Protein AF-A0A950K524-F1 (afdb_monomer_lite)

Secondary structure (DSSP, 8-state):
-EEEE-SS-EEEE-----S--TT-----TTGGGGG--S-B-TTT--B------EEEEPP----

pLDDT: mean 91.79, std 9.69, range [38.62, 97.88]

Radius of gyration: 13.41 Å; chains: 1; bounding box: 23×29×43 Å

Foldseek 3Di:
DKWKDFPQAIDDDDDDDDDDPPQDDDDDPPRCVSRADQDADPPPRHGDPDTDIDMDDDDPPDD

Sequence (63 aa):
RVKLVSEAGEYVGRAVLVPLRLRTIQLHWPEGNVLLTRCYDPISCEPNYKAFATVTKAPETGT

Structure (mmCIF, N/CA/C/O backbone):
data_AF-A0A950K524-F1
#
_entry.id   AF-A0A950K524-F1
#
loop_
_atom_site.group_PDB
_atom_site.id
_atom_site.type_symbol
_atom_site.label_atom_id
_atom_site.label_alt_id
_atom_site.label_comp_id
_atom_site.label_asym_id
_atom_site.label_entity_id
_atom_site.label_seq_id
_atom_site.pdbx_PDB_ins_code
_atom_site.Cartn_x
_atom_site.Cartn_y
_atom_site.Cartn_z
_atom_site.occupancy
_atom_site.B_iso_or_equiv
_atom_site.auth_seq_id
_atom_site.auth_comp_id
_atom_site.auth_asym_id
_atom_site.auth_atom_id
_atom_site.pdbx_PDB_model_num
ATOM 1 N N . ARG A 1 1 ? -9.512 3.661 13.372 1.00 92.88 1 ARG A N 1
ATOM 2 C CA . ARG A 1 1 ? -8.817 4.024 12.111 1.00 92.88 1 ARG A CA 1
ATOM 3 C C . ARG A 1 1 ? -7.595 3.128 11.967 1.00 92.88 1 ARG A C 1
ATOM 5 O O . ARG A 1 1 ? -7.090 2.666 12.986 1.00 92.88 1 ARG A O 1
ATOM 12 N N . VAL A 1 2 ? -7.152 2.866 10.745 1.00 95.69 2 VAL A N 1
ATOM 13 C CA . VAL A 1 2 ? -5.943 2.081 10.454 1.00 95.69 2 VAL A CA 1
ATOM 14 C C . VAL A 1 2 ? -4.927 2.960 9.742 1.00 95.69 2 VAL A C 1
ATOM 16 O O . VAL A 1 2 ? -5.324 3.870 9.011 1.00 95.69 2 VAL A O 1
ATOM 19 N N . LYS A 1 3 ? -3.644 2.701 9.983 1.00 97.12 3 LYS A N 1
ATOM 20 C CA . LYS A 1 3 ? -2.528 3.275 9.237 1.00 97.12 3 LYS A CA 1
ATOM 21 C C . LYS A 1 3 ? -1.935 2.178 8.359 1.00 97.12 3 LYS A C 1
ATOM 23 O O . LYS A 1 3 ? -1.726 1.057 8.819 1.00 97.12 3 LYS A O 1
ATOM 28 N N . LEU A 1 4 ? -1.698 2.516 7.103 1.00 97.31 4 LEU A N 1
ATOM 29 C CA . LEU A 1 4 ? -1.015 1.692 6.120 1.00 97.31 4 LEU A CA 1
ATOM 30 C C . LEU A 1 4 ? 0.313 2.365 5.799 1.00 97.31 4 LEU A C 1
ATOM 32 O O . LEU A 1 4 ? 0.337 3.572 5.566 1.00 97.31 4 LEU A O 1
ATOM 36 N N . VAL A 1 5 ? 1.393 1.594 5.793 1.00 97.88 5 VAL A N 1
ATOM 37 C CA . VAL A 1 5 ? 2.729 2.073 5.418 1.00 97.88 5 VAL A CA 1
ATOM 38 C C . VAL A 1 5 ? 3.297 1.148 4.360 1.00 97.88 5 VAL A C 1
ATOM 40 O O . VAL A 1 5 ? 3.304 -0.067 4.549 1.00 97.88 5 VAL A O 1
ATOM 43 N N . SER A 1 6 ? 3.766 1.731 3.267 1.00 97.00 6 SER A N 1
ATOM 44 C CA . SER A 1 6 ? 4.455 1.060 2.165 1.00 97.00 6 SER A CA 1
ATOM 45 C C . SER A 1 6 ? 5.815 1.722 1.933 1.00 97.00 6 SER A C 1
ATOM 47 O O . SER A 1 6 ? 6.149 2.702 2.595 1.00 97.00 6 SER A O 1
ATOM 49 N N . GLU A 1 7 ? 6.575 1.229 0.959 1.00 95.94 7 GLU A N 1
ATOM 50 C CA . GLU A 1 7 ? 7.808 1.886 0.510 1.00 95.94 7 GLU A CA 1
ATOM 51 C C . GLU A 1 7 ? 7.560 3.297 -0.057 1.00 95.94 7 GLU A C 1
ATOM 53 O O . GLU A 1 7 ? 8.405 4.175 0.084 1.00 95.94 7 GLU A O 1
ATOM 58 N N . ALA A 1 8 ? 6.399 3.535 -0.674 1.00 96.44 8 ALA A N 1
ATOM 59 C CA . ALA A 1 8 ? 6.099 4.801 -1.343 1.00 96.44 8 ALA A CA 1
ATOM 60 C C . ALA A 1 8 ? 5.546 5.886 -0.407 1.00 96.44 8 ALA A C 1
ATOM 62 O O . ALA A 1 8 ? 5.647 7.074 -0.715 1.00 96.44 8 ALA A O 1
ATOM 63 N N . GLY A 1 9 ? 4.945 5.497 0.719 1.00 96.38 9 GLY A N 1
ATOM 64 C CA . GLY A 1 9 ? 4.273 6.441 1.603 1.00 96.38 9 GLY A CA 1
ATOM 65 C C . GLY A 1 9 ? 3.301 5.805 2.588 1.00 96.38 9 GLY A C 1
ATOM 66 O O . GLY A 1 9 ? 3.302 4.591 2.823 1.00 96.38 9 GLY A O 1
ATOM 67 N N . GLU A 1 10 ? 2.459 6.661 3.169 1.00 97.19 10 GLU A N 1
ATOM 68 C CA . GLU A 1 10 ? 1.547 6.321 4.257 1.00 97.19 10 GLU A CA 1
ATOM 69 C C . GLU A 1 10 ? 0.105 6.750 3.960 1.00 97.19 10 GLU A C 1
ATOM 71 O O . GLU A 1 10 ? -0.144 7.791 3.355 1.00 97.19 10 GLU A O 1
ATOM 76 N N . TYR A 1 11 ? -0.858 5.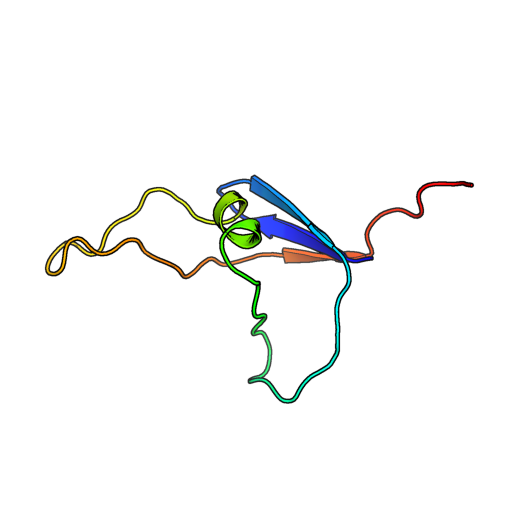970 4.453 1.00 96.44 11 TYR A N 1
ATOM 77 C CA . TYR A 1 11 ? -2.288 6.258 4.345 1.00 96.44 11 TYR A CA 1
ATOM 78 C C . TYR A 1 11 ? -2.994 5.999 5.680 1.00 96.44 11 TYR A C 1
ATOM 80 O O . TYR A 1 11 ? -2.758 4.975 6.322 1.00 96.44 11 TYR A O 1
ATOM 88 N N . VAL A 1 12 ? -3.897 6.894 6.095 1.00 96.31 12 VAL A N 1
ATOM 89 C CA . VAL A 1 12 ? -4.734 6.713 7.292 1.00 96.31 12 VAL A CA 1
ATOM 90 C C . VAL A 1 12 ? -6.204 6.757 6.907 1.00 96.31 12 VAL A C 1
ATOM 92 O O . VAL A 1 12 ? -6.670 7.726 6.316 1.00 96.31 12 VAL A O 1
ATOM 95 N N . GLY A 1 13 ? -6.959 5.733 7.309 1.00 94.12 13 GLY A N 1
ATOM 96 C CA . GLY A 1 13 ? -8.361 5.612 6.921 1.00 94.12 13 GLY A CA 1
ATOM 97 C C . GLY A 1 13 ? -9.221 4.781 7.865 1.00 94.12 13 GLY A C 1
ATOM 98 O O . GLY A 1 13 ? -8.819 4.375 8.965 1.00 94.12 13 GLY A O 1
ATOM 99 N N . ARG A 1 14 ? -10.462 4.547 7.434 1.00 94.81 14 ARG A N 1
ATOM 100 C CA . ARG A 1 14 ? -11.390 3.607 8.072 1.00 94.81 14 ARG A CA 1
ATOM 101 C C . ARG A 1 14 ? -11.290 2.262 7.356 1.00 94.81 14 ARG A C 1
ATOM 103 O O . ARG A 1 14 ? -11.229 2.227 6.135 1.00 94.81 14 ARG A O 1
ATOM 110 N N . ALA A 1 15 ? -11.273 1.178 8.124 1.00 93.81 15 ALA A N 1
ATOM 111 C CA . ALA A 1 15 ? -11.329 -0.176 7.589 1.00 93.81 15 ALA A CA 1
ATOM 112 C C . ALA A 1 15 ? -12.765 -0.699 7.688 1.00 93.81 15 ALA A C 1
ATOM 114 O O . ALA A 1 15 ? -13.429 -0.472 8.701 1.00 93.81 15 ALA A O 1
ATOM 115 N N . VAL A 1 16 ? -13.214 -1.404 6.653 1.00 95.19 16 VAL A N 1
ATOM 116 C CA . VAL A 1 16 ? -14.484 -2.137 6.624 1.00 95.19 16 VAL A CA 1
ATOM 117 C C . VAL A 1 16 ? -14.153 -3.598 6.349 1.00 95.19 16 VAL A C 1
ATOM 119 O O . VAL A 1 16 ? -13.359 -3.890 5.456 1.00 95.19 16 VAL A O 1
ATOM 122 N N . LEU A 1 17 ? -14.717 -4.512 7.139 1.00 95.06 17 LEU A N 1
ATOM 123 C CA . LEU A 1 17 ? -14.514 -5.944 6.940 1.00 95.06 17 LEU A CA 1
ATOM 124 C C . LEU A 1 17 ? -15.431 -6.439 5.823 1.00 95.06 17 LEU A C 1
ATOM 126 O O . LEU A 1 17 ? -16.647 -6.285 5.900 1.00 95.06 17 LEU A O 1
ATOM 130 N N . VAL A 1 18 ? -14.830 -7.040 4.802 1.00 95.81 18 VAL A N 1
ATOM 131 C CA . VAL A 1 18 ? -15.519 -7.634 3.652 1.00 95.81 18 VAL A CA 1
ATOM 132 C C . VAL A 1 18 ? -14.860 -8.972 3.295 1.00 95.81 18 VAL A C 1
ATOM 134 O O . VAL A 1 18 ? -13.689 -9.173 3.637 1.00 95.81 18 VAL A O 1
ATOM 137 N N . PRO A 1 19 ? -15.564 -9.901 2.624 1.00 96.94 19 PRO A N 1
ATOM 138 C CA . PRO A 1 19 ? -14.959 -11.144 2.158 1.00 96.94 19 PRO A CA 1
ATOM 139 C C . PRO A 1 19 ? -13.842 -10.864 1.141 1.00 96.94 19 PRO A C 1
ATOM 141 O O . PRO A 1 19 ? -14.100 -10.494 -0.001 1.00 96.94 19 PRO A O 1
ATOM 144 N N . LEU A 1 20 ? -12.590 -11.044 1.560 1.00 95.50 20 LEU A N 1
ATOM 145 C CA . LEU A 1 20 ? -11.391 -10.912 0.730 1.00 95.50 20 LEU A CA 1
ATOM 146 C C . LEU A 1 20 ? -10.460 -12.096 0.976 1.00 95.50 20 LEU A C 1
ATOM 148 O O . LEU A 1 20 ? -10.568 -12.796 1.987 1.00 95.50 20 LEU A O 1
ATOM 152 N N . ARG A 1 21 ? -9.503 -12.315 0.067 1.00 96.50 21 ARG A N 1
ATOM 153 C CA . ARG A 1 21 ? -8.443 -13.295 0.325 1.00 96.50 21 ARG A CA 1
ATOM 154 C C . ARG A 1 21 ? -7.627 -12.867 1.544 1.00 96.50 21 ARG A C 1
ATOM 156 O O . ARG A 1 21 ? -7.376 -11.679 1.760 1.00 96.50 21 ARG A O 1
ATOM 163 N N . LEU A 1 22 ? -7.172 -13.847 2.318 1.00 95.38 22 LEU A N 1
ATOM 164 C CA . LEU A 1 22 ? -6.349 -13.600 3.495 1.00 95.38 22 LEU A CA 1
ATOM 165 C C . LEU A 1 22 ? -5.108 -12.764 3.127 1.00 95.38 22 LEU A C 1
ATOM 167 O O . LEU A 1 22 ? -4.486 -13.004 2.093 1.00 95.38 22 LEU A O 1
ATOM 171 N N . ARG A 1 23 ? -4.748 -11.798 3.986 1.00 94.81 23 ARG A N 1
ATOM 172 C CA . ARG A 1 23 ? -3.609 -10.871 3.796 1.00 94.81 23 ARG A CA 1
ATOM 173 C C . ARG A 1 23 ? -3.716 -9.988 2.544 1.00 94.81 23 ARG A C 1
ATOM 175 O O . ARG A 1 23 ? -2.697 -9.558 2.013 1.00 94.81 23 ARG A O 1
ATOM 182 N N . THR A 1 24 ? -4.934 -9.687 2.099 1.00 96.56 24 THR A N 1
ATOM 183 C CA . THR A 1 24 ? -5.185 -8.679 1.063 1.00 96.56 24 THR A CA 1
ATOM 184 C C . THR A 1 24 ? -6.048 -7.550 1.607 1.00 96.56 24 THR A C 1
ATOM 186 O O . THR A 1 24 ? -6.865 -7.753 2.505 1.00 96.56 24 THR A O 1
ATOM 189 N N . ILE A 1 25 ? -5.839 -6.353 1.070 1.00 95.00 25 ILE A N 1
ATOM 190 C CA . ILE A 1 25 ? -6.643 -5.164 1.338 1.00 95.00 25 ILE A CA 1
A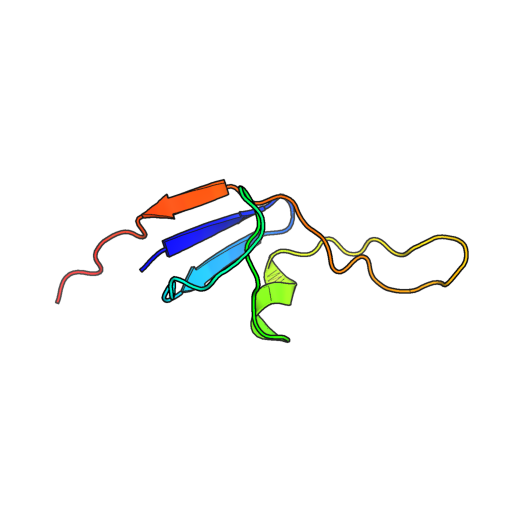TOM 191 C C . ILE A 1 25 ? -6.977 -4.506 0.003 1.00 95.00 25 ILE A C 1
ATOM 193 O O . ILE A 1 25 ? -6.209 -4.614 -0.953 1.00 95.00 25 ILE A O 1
ATOM 197 N N . GLN A 1 26 ? -8.121 -3.836 -0.061 1.00 95.62 26 GLN A N 1
ATOM 198 C CA . GLN A 1 2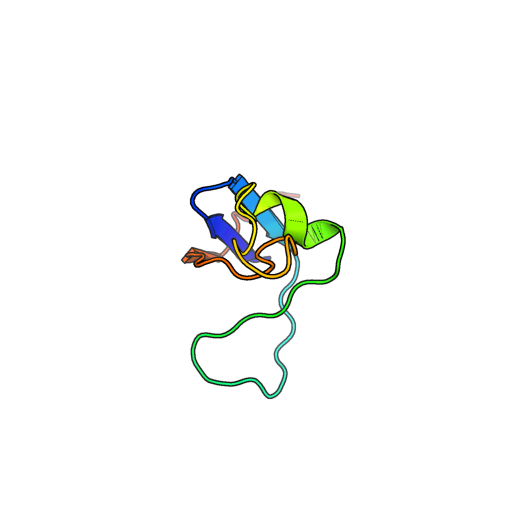6 ? -8.519 -3.022 -1.204 1.00 95.62 26 GLN A CA 1
ATOM 199 C C . GLN A 1 26 ? -8.660 -1.574 -0.750 1.00 95.62 26 GLN A C 1
ATOM 201 O O . GLN A 1 26 ? -9.140 -1.305 0.352 1.00 95.62 26 GLN A O 1
ATOM 206 N N . LEU A 1 27 ? -8.209 -0.655 -1.596 1.00 94.81 27 LEU A N 1
ATOM 207 C CA . LEU A 1 27 ? -8.347 0.778 -1.394 1.00 94.81 27 LEU A CA 1
ATOM 208 C C . LEU A 1 27 ? -9.084 1.368 -2.588 1.00 94.81 27 LEU A C 1
ATOM 210 O O . LEU A 1 27 ? -8.928 0.892 -3.714 1.00 94.81 27 LEU A O 1
ATOM 214 N N . HIS A 1 28 ? -9.858 2.417 -2.333 1.00 91.94 28 HIS A N 1
ATOM 215 C CA . HIS A 1 28 ? -10.410 3.218 -3.412 1.00 91.94 28 HIS A CA 1
ATOM 216 C C . HIS A 1 28 ? -9.299 4.014 -4.102 1.00 91.94 28 HIS A C 1
ATOM 218 O O . HIS A 1 28 ? -8.311 4.434 -3.487 1.00 91.94 28 HIS A O 1
ATOM 224 N N . TRP A 1 29 ? -9.465 4.155 -5.412 1.00 89.88 29 TRP A N 1
ATOM 225 C CA . TRP A 1 29 ? -8.708 5.094 -6.217 1.00 89.88 29 TRP A CA 1
ATOM 226 C C . TRP A 1 29 ? -9.444 6.442 -6.214 1.00 89.88 29 TRP A C 1
ATOM 228 O O . TRP A 1 29 ? -10.671 6.432 -6.348 1.00 89.88 29 TRP A O 1
ATOM 238 N N . PRO A 1 30 ? -8.731 7.584 -6.151 1.00 93.94 30 PRO A N 1
ATOM 239 C CA . PRO A 1 30 ? -7.270 7.747 -6.217 1.00 93.94 30 PRO A CA 1
ATOM 240 C C . PRO A 1 30 ? -6.539 7.704 -4.868 1.00 93.94 30 PRO A C 1
ATOM 242 O O . PRO A 1 30 ? -5.319 7.858 -4.830 1.00 93.94 30 PRO A O 1
ATOM 245 N N . GLU A 1 31 ? -7.245 7.509 -3.759 1.00 93.69 31 GLU A N 1
ATOM 246 C CA . GLU A 1 31 ? -6.712 7.697 -2.408 1.00 93.69 31 GLU A CA 1
ATOM 247 C C . GLU A 1 31 ? -5.549 6.751 -2.082 1.00 93.69 31 GLU A C 1
ATOM 249 O O . GLU A 1 31 ? -4.607 7.138 -1.390 1.00 93.69 31 GLU A O 1
ATOM 254 N N . GLY A 1 32 ? -5.586 5.522 -2.605 1.00 94.25 32 GLY A N 1
ATOM 255 C CA . GLY A 1 32 ? -4.529 4.527 -2.412 1.00 94.25 32 GLY A CA 1
ATOM 256 C C . GLY A 1 32 ? -3.224 4.802 -3.165 1.00 94.25 32 GLY A C 1
ATOM 257 O O . GLY A 1 32 ? -2.221 4.154 -2.871 1.00 94.25 32 GLY A O 1
ATOM 258 N N . ASN A 1 33 ? -3.192 5.763 -4.097 1.00 95.38 33 ASN A N 1
ATOM 259 C CA . ASN A 1 33 ? -2.009 6.018 -4.930 1.00 95.38 33 ASN A CA 1
ATOM 260 C C . ASN A 1 33 ? -0.781 6.444 -4.117 1.00 95.38 33 ASN A C 1
ATOM 262 O O . ASN A 1 33 ? 0.342 6.216 -4.553 1.00 95.38 33 ASN A O 1
ATOM 266 N N . VAL A 1 34 ? -0.977 7.012 -2.922 1.00 96.12 34 VAL A N 1
ATOM 267 C CA . VAL A 1 34 ? 0.121 7.381 -2.011 1.00 96.12 34 VAL A CA 1
ATOM 268 C C . VAL A 1 34 ? 0.935 6.175 -1.525 1.00 96.12 34 VAL A C 1
ATOM 270 O O . VAL A 1 34 ? 2.032 6.352 -1.007 1.00 96.12 34 VAL A O 1
ATOM 273 N N . LEU A 1 35 ? 0.410 4.955 -1.682 1.00 96.38 35 LEU A N 1
ATOM 274 C CA . LEU A 1 35 ? 1.089 3.707 -1.331 1.00 96.38 35 LEU A CA 1
ATOM 275 C C . LEU A 1 35 ? 1.785 3.034 -2.530 1.00 96.38 35 LEU A C 1
ATOM 277 O O . LEU A 1 35 ? 2.381 1.971 -2.364 1.00 96.38 35 LEU A O 1
ATOM 281 N N . LEU A 1 36 ? 1.689 3.603 -3.737 1.00 94.94 36 LEU A N 1
ATOM 282 C CA . LEU A 1 36 ? 2.216 3.002 -4.963 1.00 94.94 36 LEU A CA 1
ATOM 283 C C . LEU A 1 36 ? 3.539 3.651 -5.374 1.00 94.94 36 LEU A C 1
ATOM 285 O O . LEU A 1 36 ? 3.651 4.875 -5.464 1.00 94.94 36 LEU A O 1
ATOM 289 N N . THR A 1 37 ? 4.542 2.828 -5.681 1.00 92.50 37 THR A N 1
ATOM 290 C CA . THR A 1 37 ? 5.770 3.305 -6.325 1.00 92.50 37 THR A CA 1
ATOM 291 C C . THR A 1 37 ? 5.501 3.600 -7.801 1.00 92.50 37 THR A C 1
ATOM 293 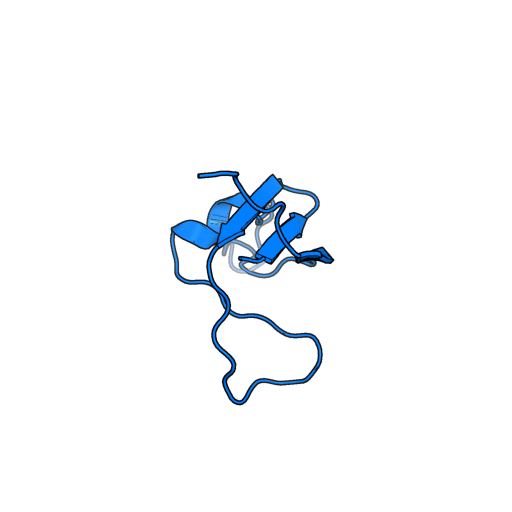O O . THR A 1 37 ? 4.605 3.024 -8.419 1.00 92.50 37 THR A O 1
ATOM 296 N N . ARG A 1 38 ? 6.288 4.497 -8.407 1.00 87.81 38 ARG A N 1
ATOM 297 C CA . ARG A 1 38 ? 6.199 4.797 -9.848 1.00 87.81 38 ARG A CA 1
ATOM 298 C C . ARG A 1 38 ? 6.899 3.720 -10.683 1.00 87.81 38 ARG A C 1
ATOM 300 O O . ARG A 1 38 ? 7.861 4.005 -11.390 1.00 87.81 38 ARG A O 1
ATOM 307 N N . CYS A 1 39 ? 6.425 2.486 -10.560 1.00 88.00 39 CYS A N 1
ATOM 308 C CA . CYS A 1 39 ? 6.879 1.336 -11.329 1.00 88.00 39 CYS A CA 1
ATOM 309 C C . CYS A 1 39 ? 5.824 0.978 -12.380 1.00 88.00 39 CYS A C 1
ATOM 311 O O . CYS A 1 39 ? 4.628 0.984 -12.084 1.00 88.00 39 CYS A O 1
ATOM 313 N N . TYR A 1 40 ? 6.275 0.674 -13.594 1.00 90.56 40 TYR A N 1
ATOM 314 C CA . TYR A 1 40 ? 5.421 0.322 -14.724 1.00 90.56 40 TYR A CA 1
ATOM 315 C C . TYR A 1 40 ? 5.807 -1.062 -15.226 1.00 90.56 40 TYR A C 1
ATOM 317 O O . TYR A 1 40 ? 6.986 -1.425 -15.212 1.00 90.56 40 TYR A O 1
ATOM 325 N N . ASP A 1 41 ? 4.818 -1.831 -15.664 1.00 87.94 41 ASP A N 1
ATOM 326 C CA . ASP A 1 41 ? 5.071 -3.096 -16.338 1.00 87.94 41 ASP A CA 1
ATOM 327 C C . ASP A 1 41 ? 5.847 -2.844 -17.650 1.00 87.94 41 ASP A C 1
ATOM 329 O O . ASP A 1 41 ? 5.452 -1.980 -18.437 1.00 87.94 41 ASP A O 1
ATOM 333 N N . PRO A 1 42 ? 6.957 -3.560 -17.909 1.00 88.75 42 PRO A N 1
ATOM 334 C CA . PRO A 1 42 ? 7.845 -3.258 -19.032 1.00 88.75 42 PRO A CA 1
ATOM 335 C C . PRO A 1 42 ? 7.276 -3.638 -20.407 1.00 88.75 42 PRO A C 1
ATOM 337 O O . PRO A 1 42 ? 7.867 -3.266 -21.417 1.00 88.75 42 PRO A O 1
ATOM 340 N N . ILE A 1 43 ? 6.174 -4.395 -20.466 1.00 93.19 43 ILE A N 1
ATOM 341 C CA . ILE A 1 43 ? 5.557 -4.841 -21.723 1.00 93.19 43 ILE A CA 1
ATOM 342 C C . ILE A 1 43 ? 4.340 -3.967 -22.049 1.00 93.19 43 ILE A C 1
ATOM 344 O O . ILE A 1 43 ? 4.203 -3.485 -23.170 1.00 93.19 43 ILE A O 1
ATOM 348 N N . SER A 1 44 ? 3.460 -3.757 -21.075 1.00 92.62 44 SER A N 1
ATOM 349 C CA . SER A 1 44 ? 2.198 -3.022 -21.233 1.00 92.62 44 SER A CA 1
ATOM 350 C C . SER A 1 44 ? 2.307 -1.526 -20.929 1.00 92.62 44 SER A C 1
ATOM 352 O O . SER A 1 44 ? 1.417 -0.767 -21.307 1.00 92.62 44 SER A O 1
ATOM 354 N N . CYS A 1 45 ? 3.381 -1.090 -20.259 1.00 89.56 45 CYS A N 1
ATOM 355 C CA . CYS A 1 45 ? 3.557 0.269 -19.735 1.00 89.56 45 CYS A CA 1
ATOM 356 C C . CYS A 1 45 ? 2.471 0.698 -18.730 1.00 89.56 45 CYS A C 1
ATOM 358 O O . CYS A 1 45 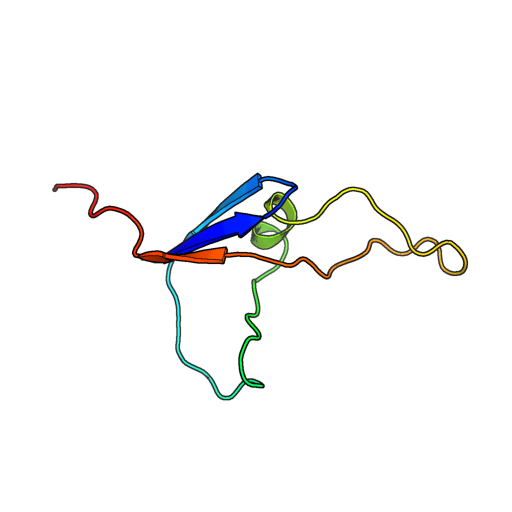? 2.317 1.891 -18.460 1.00 89.56 45 CYS A O 1
ATOM 360 N N . GLU A 1 46 ? 1.720 -0.246 -18.159 1.00 91.44 46 GLU A N 1
ATOM 361 C CA . GLU A 1 46 ? 0.697 0.041 -17.155 1.00 91.44 46 GLU A CA 1
ATOM 362 C C . GLU A 1 46 ? 1.332 0.276 -15.774 1.00 91.44 46 GLU A C 1
ATOM 364 O O . GLU A 1 46 ? 2.297 -0.410 -15.415 1.00 91.44 46 GLU A O 1
ATOM 369 N N . PRO A 1 47 ? 0.813 1.217 -14.960 1.00 88.25 47 PRO A N 1
ATOM 370 C CA . PRO A 1 47 ? 1.273 1.388 -13.589 1.00 88.25 47 PRO A CA 1
ATOM 371 C C . PRO A 1 47 ? 1.059 0.119 -12.764 1.00 88.25 47 PRO A C 1
ATOM 373 O O . PRO A 1 47 ? 0.004 -0.517 -12.814 1.00 88.25 47 PRO A O 1
ATOM 376 N N . ASN A 1 48 ? 2.030 -0.212 -11.921 1.00 89.44 48 ASN A N 1
ATOM 377 C CA . ASN A 1 48 ? 1.862 -1.284 -10.958 1.00 89.44 48 ASN A CA 1
ATOM 378 C C . ASN A 1 48 ? 0.947 -0.831 -9.808 1.00 89.44 48 ASN A C 1
ATOM 380 O O . ASN A 1 48 ? 1.386 -0.210 -8.842 1.00 89.44 48 ASN A O 1
ATOM 384 N N . TYR A 1 49 ? -0.336 -1.187 -9.890 1.00 90.19 49 TYR A N 1
ATOM 385 C CA . TYR A 1 49 ? -1.345 -0.884 -8.865 1.00 90.19 49 TYR A CA 1
ATOM 386 C C . TYR A 1 49 ? -1.296 -1.801 -7.633 1.00 90.19 49 TYR A C 1
ATOM 388 O O . TYR A 1 49 ? -2.239 -1.836 -6.840 1.00 90.19 49 TYR A O 1
ATOM 396 N N . LYS A 1 50 ? -0.222 -2.577 -7.459 1.00 92.38 50 LYS A N 1
ATOM 397 C CA . LYS A 1 50 ? -0.030 -3.446 -6.298 1.00 92.38 50 LYS A CA 1
ATOM 398 C C . LYS A 1 50 ? 1.122 -2.930 -5.453 1.00 92.38 50 LYS A C 1
ATOM 400 O O . LYS A 1 50 ? 2.197 -2.630 -5.959 1.00 92.38 50 LYS A O 1
ATOM 405 N N . ALA A 1 51 ? 0.907 -2.924 -4.145 1.00 94.25 51 ALA A N 1
ATOM 406 C CA . ALA A 1 51 ? 1.937 -2.632 -3.165 1.00 94.25 51 ALA A CA 1
ATOM 407 C C . ALA A 1 51 ? 1.814 -3.576 -1.971 1.00 94.25 51 ALA A C 1
ATOM 409 O O . ALA A 1 51 ? 0.725 -4.050 -1.634 1.00 94.25 51 ALA A O 1
ATOM 410 N N . PHE A 1 52 ? 2.942 -3.823 -1.313 1.00 96.19 52 PHE A N 1
ATOM 411 C CA . PHE A 1 52 ? 2.953 -4.406 0.019 1.00 96.19 52 PHE A CA 1
ATOM 412 C C . PHE A 1 52 ? 2.876 -3.283 1.047 1.00 96.19 52 PHE A C 1
ATOM 414 O O . PHE A 1 52 ? 3.595 -2.289 0.949 1.00 96.19 52 PHE A O 1
ATOM 421 N N . ALA A 1 53 ? 1.999 -3.450 2.032 1.00 96.56 53 ALA A N 1
ATOM 422 C CA . ALA A 1 53 ? 1.831 -2.489 3.106 1.00 96.56 53 ALA A CA 1
ATOM 423 C C . ALA A 1 53 ? 1.712 -3.188 4.459 1.00 96.56 53 ALA A C 1
ATOM 425 O O . ALA A 1 53 ? 1.100 -4.252 4.585 1.00 96.56 53 ALA A O 1
ATOM 426 N N . THR A 1 54 ? 2.260 -2.544 5.481 1.00 97.81 54 THR A N 1
ATOM 427 C CA . THR A 1 54 ? 2.070 -2.917 6.880 1.00 97.81 54 THR A CA 1
ATOM 428 C C . THR A 1 54 ? 0.838 -2.206 7.420 1.00 97.81 54 THR A C 1
ATOM 430 O O . THR A 1 54 ? 0.697 -0.994 7.260 1.00 97.81 54 THR A O 1
ATOM 433 N N . VAL A 1 55 ? -0.044 -2.959 8.080 1.00 96.81 55 VAL A N 1
ATOM 434 C CA . VAL A 1 55 ? -1.269 -2.440 8.697 1.00 96.81 55 VAL A CA 1
ATOM 435 C C . VAL A 1 55 ? -1.060 -2.292 10.200 1.00 96.81 55 VAL A C 1
ATOM 437 O O . VAL A 1 55 ? -0.713 -3.259 10.874 1.00 96.81 55 VAL A O 1
ATOM 440 N N . THR A 1 56 ? -1.322 -1.105 10.743 1.00 97.38 56 THR A N 1
ATOM 441 C CA . THR A 1 56 ? -1.320 -0.850 12.191 1.00 97.38 56 THR A CA 1
ATOM 442 C C . THR A 1 56 ? -2.579 -0.099 12.627 1.00 97.38 56 THR A C 1
ATOM 444 O O . THR A 1 56 ? -3.265 0.542 11.822 1.00 97.38 56 THR A O 1
ATOM 447 N N . LYS A 1 57 ? -2.926 -0.175 13.921 1.00 96.44 57 LYS A N 1
ATOM 448 C CA . LYS A 1 57 ? -3.961 0.697 14.500 1.00 96.44 57 LYS A CA 1
ATOM 449 C C . LYS A 1 57 ? -3.454 2.139 14.399 1.00 96.44 57 LYS A C 1
ATOM 451 O O . LYS A 1 57 ? -2.356 2.436 14.861 1.00 96.44 57 LYS A O 1
ATOM 456 N N . ALA A 1 58 ? -4.238 3.026 13.788 1.00 91.44 58 ALA A N 1
ATOM 457 C CA . ALA A 1 58 ? -3.881 4.441 13.759 1.00 91.44 58 ALA A CA 1
ATOM 458 C C . ALA A 1 58 ? -3.985 5.026 15.179 1.00 91.44 58 ALA A C 1
ATOM 460 O O . ALA A 1 58 ? -4.885 4.611 15.921 1.00 91.44 58 ALA A O 1
ATOM 461 N N . PRO A 1 59 ? -3.119 5.988 15.546 1.00 83.38 59 PRO A N 1
ATOM 462 C CA . PRO A 1 59 ? -3.211 6.655 16.836 1.00 83.38 59 PRO A CA 1
ATOM 463 C C . PRO A 1 59 ? -4.597 7.282 17.008 1.00 83.38 59 PRO A C 1
ATOM 465 O O . PRO A 1 59 ? -5.207 7.785 16.056 1.00 83.38 59 PRO A O 1
ATOM 468 N N . GLU A 1 60 ? -5.117 7.217 18.229 1.00 76.81 60 GLU A N 1
ATOM 469 C CA . GLU A 1 60 ? -6.333 7.932 18.592 1.00 76.81 60 GLU A CA 1
ATOM 470 C C . GLU A 1 60 ? -5.992 9.421 18.569 1.00 76.81 60 GLU A C 1
ATOM 472 O O . GLU A 1 60 ? -5.231 9.906 19.398 1.00 76.81 60 GLU A O 1
ATOM 477 N N . THR A 1 61 ? -6.480 10.151 17.564 1.00 67.00 61 THR A N 1
ATOM 478 C CA . THR A 1 61 ? -6.476 11.614 17.645 1.00 67.00 61 THR A CA 1
ATOM 479 C C . THR A 1 61 ? -7.414 11.967 18.791 1.00 67.00 61 THR A C 1
ATOM 481 O O . THR A 1 61 ? -8.608 11.688 18.680 1.00 67.00 61 THR A O 1
ATOM 484 N N . GLY A 1 62 ? -6.854 12.468 19.893 1.00 54.69 62 GLY A N 1
ATOM 485 C CA . GLY A 1 62 ? -7.623 12.978 21.024 1.00 54.69 62 GLY A CA 1
ATOM 486 C C . GLY A 1 62 ? -8.625 14.031 20.554 1.00 54.69 62 GLY A C 1
ATOM 487 O O . GLY A 1 62 ? -8.318 14.805 19.644 1.00 54.69 62 GLY A O 1
ATOM 488 N N . THR A 1 63 ? -9.822 13.966 21.130 1.00 38.62 63 THR A N 1
ATOM 489 C CA . THR A 1 63 ? -10.901 14.951 20.994 1.00 38.62 63 THR A CA 1
ATOM 490 C C . THR A 1 63 ? -10.466 16.314 21.509 1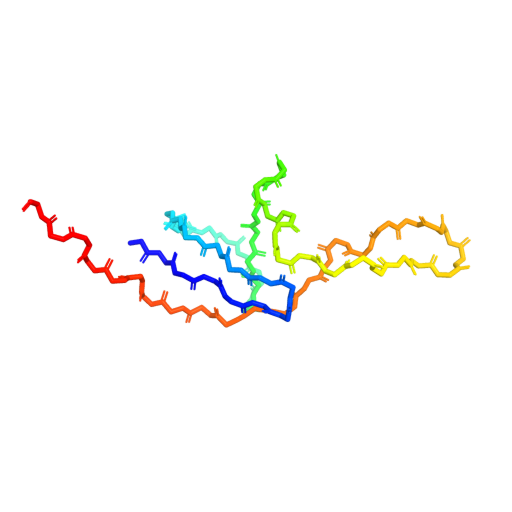.00 38.62 63 THR A C 1
ATOM 492 O O . THR A 1 63 ? -9.775 16.339 22.554 1.00 38.62 63 THR A O 1
#